Protein AF-A0A840W451-F1 (afdb_monomer_lite)

Secondary structure (DSSP, 8-state):
--S-GGGEEEEE-SS-TTS-EEEEEHHHHHHHHHS---

Organism: NCBI:txid1839617

Radius of gyration: 11.7 Å; chains: 1; bounding box: 23×26×26 Å

Structure (mmCIF, N/CA/C/O backbone):
data_AF-A0A840W451-F1
#
_entry.id   AF-A0A840W451-F1
#
loop_
_atom_site.group_PDB
_atom_site.id
_atom_site.type_symbol
_atom_site.label_atom_id
_atom_site.label_alt_id
_atom_site.label_comp_id
_atom_site.label_asym_id
_atom_site.label_entity_id
_atom_site.label_seq_id
_atom_site.pdbx_PDB_ins_code
_atom_site.Cartn_x
_atom_site.Cartn_y
_atom_site.Cartn_z
_atom_site.occupancy
_atom_site.B_iso_or_equiv
_atom_site.auth_seq_id
_atom_site.auth_comp_id
_atom_site.auth_asym_id
_atom_site.auth_atom_id
_atom_site.pdbx_PDB_model_num
ATOM 1 N N . MET A 1 1 ? -12.504 -10.952 5.691 1.00 48.62 1 MET A N 1
ATOM 2 C CA . MET A 1 1 ? -11.268 -10.820 4.889 1.00 48.62 1 MET A CA 1
ATOM 3 C C . MET A 1 1 ? -11.632 -10.152 3.574 1.00 48.62 1 MET A C 1
ATOM 5 O O . MET A 1 1 ? -12.603 -10.584 2.968 1.00 48.62 1 MET A O 1
ATOM 9 N N . ALA A 1 2 ? -10.933 -9.088 3.172 1.00 49.81 2 ALA A N 1
ATOM 10 C CA . ALA A 1 2 ? -11.151 -8.451 1.872 1.00 49.81 2 ALA A CA 1
ATOM 11 C C . ALA A 1 2 ? -10.436 -9.268 0.786 1.00 49.81 2 ALA A C 1
ATOM 13 O O . ALA A 1 2 ? -9.262 -9.584 0.939 1.00 49.81 2 ALA A O 1
ATOM 14 N N . THR A 1 3 ? -11.137 -9.648 -0.278 1.00 53.78 3 THR A N 1
ATOM 15 C CA . THR A 1 3 ? -10.625 -10.535 -1.340 1.00 53.78 3 THR A CA 1
ATOM 16 C C . THR A 1 3 ? -10.135 -9.780 -2.583 1.00 53.78 3 THR A C 1
ATOM 18 O O . THR A 1 3 ? -9.628 -10.410 -3.503 1.00 53.78 3 THR A O 1
ATOM 21 N N . ASN A 1 4 ? -10.217 -8.442 -2.609 1.00 56.97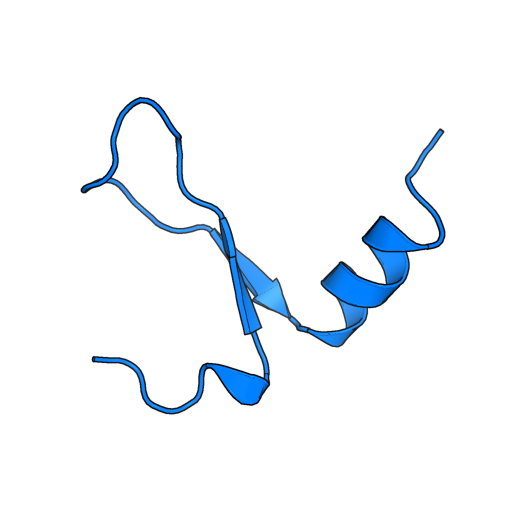 4 ASN A N 1
ATOM 22 C CA . ASN A 1 4 ? -9.778 -7.599 -3.735 1.00 56.97 4 ASN A CA 1
ATOM 23 C C . ASN A 1 4 ? -8.346 -7.035 -3.587 1.00 56.97 4 ASN A C 1
ATOM 25 O O . ASN A 1 4 ? -7.959 -6.115 -4.303 1.00 56.97 4 ASN A O 1
ATOM 29 N N . LEU A 1 5 ? -7.551 -7.569 -2.655 1.00 57.50 5 LEU A N 1
ATOM 30 C CA . LEU A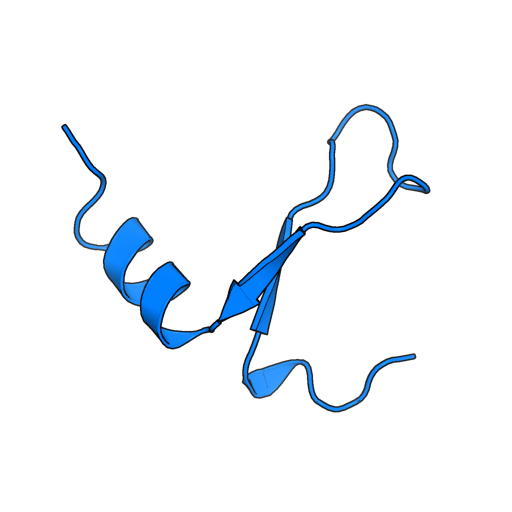 1 5 ? -6.222 -7.052 -2.286 1.00 57.50 5 LEU A CA 1
ATOM 31 C C . LEU A 1 5 ? -5.181 -7.054 -3.423 1.00 57.50 5 LEU A C 1
ATOM 33 O O . LEU A 1 5 ? -4.095 -6.522 -3.232 1.00 57.50 5 LEU A O 1
ATOM 37 N N . GLY A 1 6 ? -5.484 -7.615 -4.597 1.00 65.81 6 GLY A N 1
ATOM 38 C CA . GLY A 1 6 ? -4.615 -7.490 -5.772 1.00 65.81 6 GLY A CA 1
ATOM 39 C C . GLY A 1 6 ? -4.450 -6.047 -6.270 1.00 65.81 6 GLY A C 1
ATOM 40 O O . GLY A 1 6 ? -3.420 -5.734 -6.864 1.00 65.81 6 GLY A O 1
ATOM 41 N N . ASP A 1 7 ? -5.420 -5.170 -5.981 1.00 84.56 7 ASP A N 1
ATOM 42 C CA . ASP A 1 7 ? -5.479 -3.810 -6.538 1.00 84.56 7 ASP A CA 1
ATOM 43 C C . ASP A 1 7 ? -5.147 -2.698 -5.529 1.00 84.56 7 ASP A C 1
ATOM 45 O O . ASP A 1 7 ? -5.155 -1.518 -5.888 1.00 84.56 7 ASP A O 1
ATOM 49 N N . VAL A 1 8 ? -4.846 -3.038 -4.269 1.00 90.00 8 VAL A N 1
ATOM 50 C CA . VAL A 1 8 ? -4.605 -2.050 -3.205 1.00 90.00 8 VAL A CA 1
ATOM 51 C C . VAL A 1 8 ? -3.505 -2.465 -2.229 1.00 90.00 8 VAL A C 1
ATOM 53 O O . VAL A 1 8 ? -3.279 -3.647 -1.979 1.00 90.00 8 VAL A O 1
ATOM 56 N N . VAL A 1 9 ? -2.855 -1.473 -1.622 1.00 91.69 9 VAL A N 1
ATOM 57 C CA . VAL A 1 9 ? -1.846 -1.629 -0.569 1.00 91.69 9 VAL A CA 1
ATOM 58 C C . VAL A 1 9 ? -2.363 -0.991 0.718 1.00 91.69 9 VAL A C 1
ATOM 60 O O . VAL A 1 9 ? -2.751 0.176 0.730 1.00 91.69 9 VAL A O 1
ATOM 63 N N . GLY A 1 10 ? -2.385 -1.762 1.807 1.00 91.75 10 GLY A N 1
ATOM 64 C CA . GLY A 1 10 ? -2.762 -1.273 3.133 1.00 91.75 10 GLY A CA 1
ATOM 65 C C . GLY A 1 10 ? -1.550 -0.778 3.920 1.00 91.75 10 GLY A C 1
ATOM 66 O O . GLY A 1 10 ? -0.594 -1.529 4.103 1.00 91.75 10 GLY A O 1
ATOM 67 N N . VAL A 1 11 ? -1.609 0.454 4.424 1.00 92.25 11 VAL A N 1
ATOM 68 C CA . VAL A 1 11 ? -0.608 1.043 5.324 1.00 92.25 11 VAL A CA 1
ATOM 69 C C . VAL A 1 11 ? -1.198 1.107 6.730 1.00 92.25 11 VAL A C 1
ATOM 71 O O . VAL A 1 11 ? -2.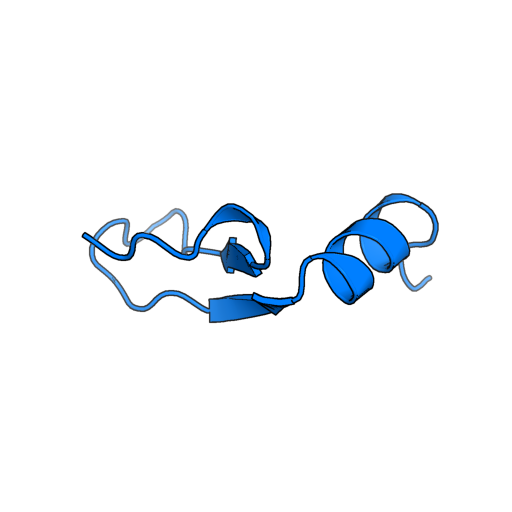263 1.688 6.938 1.00 92.25 11 VAL A O 1
ATOM 74 N N . ARG A 1 12 ? -0.512 0.480 7.687 1.00 93.44 12 ARG A N 1
ATOM 75 C CA . ARG A 1 12 ? -0.879 0.458 9.109 1.00 93.44 12 ARG A CA 1
ATOM 76 C C . ARG A 1 12 ? 0.107 1.280 9.919 1.00 93.44 12 ARG A C 1
ATOM 78 O O . ARG A 1 12 ? 1.288 1.335 9.571 1.00 93.44 12 ARG A O 1
ATOM 85 N N . ASP A 1 13 ? -0.369 1.850 11.020 1.00 91.56 13 ASP A N 1
ATOM 86 C CA . ASP A 1 13 ? 0.538 2.310 12.063 1.00 91.56 13 ASP A CA 1
ATOM 87 C C . ASP A 1 13 ? 1.276 1.103 12.662 1.00 91.56 13 ASP A C 1
ATOM 89 O O . ASP A 1 13 ? 0.679 0.085 13.006 1.00 91.56 13 ASP A O 1
ATOM 93 N N . SER A 1 14 ? 2.599 1.210 12.782 1.00 93.25 14 SER A N 1
ATOM 94 C CA . SER A 1 14 ? 3.418 0.154 13.385 1.00 93.25 14 SER A CA 1
ATOM 95 C C . SER A 1 14 ? 3.180 0.004 14.888 1.00 93.25 14 SER A C 1
ATOM 97 O O . SER A 1 14 ? 3.508 -1.040 15.453 1.00 93.25 14 SER A O 1
ATOM 99 N N . LYS A 1 15 ? 2.672 1.054 15.548 1.00 93.94 15 LYS A N 1
ATOM 100 C CA . LYS A 1 15 ? 2.468 1.084 17.002 1.00 93.94 15 LYS A CA 1
ATOM 101 C C . LYS A 1 15 ? 1.092 0.595 17.432 1.00 93.94 15 LYS A C 1
ATOM 103 O O . LYS A 1 15 ? 0.945 0.221 18.592 1.00 93.94 15 LYS A O 1
ATOM 108 N N . ASP A 1 16 ? 0.143 0.542 16.508 1.00 95.38 16 ASP A N 1
ATOM 109 C CA . ASP A 1 16 ? -1.193 0.007 16.728 1.00 95.38 16 ASP A CA 1
ATOM 110 C C . ASP A 1 16 ? -1.577 -0.933 15.569 1.00 95.38 16 ASP A C 1
ATOM 112 O O . ASP A 1 16 ? -2.164 -0.497 14.573 1.00 95.38 16 ASP A O 1
ATOM 116 N N . PRO A 1 17 ? -1.220 -2.230 15.654 1.00 90.38 17 PRO A N 1
ATOM 117 C CA . PRO A 1 17 ? -1.490 -3.186 14.581 1.00 90.38 17 PRO A CA 1
ATOM 118 C C . PRO A 1 17 ? -2.991 -3.416 14.345 1.00 90.38 17 PRO A C 1
ATOM 120 O O . PRO A 1 17 ? -3.377 -3.767 13.222 1.00 90.38 17 PRO A O 1
ATOM 123 N N . ASP A 1 18 ? -3.821 -3.182 15.365 1.00 94.75 18 ASP A N 1
ATOM 124 C CA . ASP A 1 18 ? -5.277 -3.351 15.323 1.00 94.75 18 ASP A CA 1
ATOM 125 C C . ASP A 1 18 ? -6.013 -2.063 14.914 1.00 94.75 18 ASP A C 1
ATOM 127 O O . ASP A 1 18 ? -7.223 -2.082 14.668 1.00 94.75 18 ASP A O 1
ATOM 131 N N . GLY A 1 19 ? -5.278 -0.958 14.777 1.00 92.50 19 GLY A N 1
ATOM 132 C CA . GLY A 1 19 ? -5.796 0.338 14.374 1.00 92.50 19 GLY A CA 1
ATOM 133 C C . GLY A 1 19 ? -6.247 0.426 12.905 1.00 92.50 19 GLY A C 1
ATOM 134 O O . GLY A 1 19 ? -6.149 -0.531 12.121 1.00 92.50 19 GLY A O 1
ATOM 135 N N . PRO A 1 20 ? -6.762 1.602 12.498 1.00 93.88 20 PRO A N 1
ATOM 136 C CA . PRO A 1 20 ? -7.228 1.853 11.137 1.00 93.88 20 PRO A CA 1
ATOM 137 C C . PRO A 1 20 ? -6.144 1.648 10.066 1.00 93.88 20 PRO A C 1
ATOM 139 O O . PRO A 1 20 ? -4.959 1.886 10.291 1.00 93.88 20 PRO A O 1
ATOM 142 N N . VAL A 1 21 ? -6.573 1.261 8.861 1.00 93.69 21 VAL A N 1
ATOM 143 C CA . VAL A 1 21 ? -5.699 1.058 7.693 1.00 93.69 21 VAL A CA 1
ATOM 144 C C . VAL A 1 21 ? -5.951 2.154 6.668 1.00 93.69 21 VAL A C 1
ATOM 146 O O . VAL A 1 21 ? -7.090 2.337 6.234 1.00 93.69 21 VAL A O 1
ATOM 149 N N . LEU A 1 22 ? -4.891 2.826 6.217 1.00 92.81 22 LEU A N 1
ATOM 150 C CA . LEU A 1 22 ? -4.950 3.650 5.012 1.00 92.81 22 LEU A CA 1
ATOM 151 C C . LEU A 1 22 ? -4.818 2.748 3.781 1.00 92.81 22 LEU A C 1
ATOM 153 O O . LEU A 1 22 ? -3.893 1.943 3.697 1.00 92.81 22 LEU A O 1
ATOM 157 N N . VAL A 1 23 ? -5.724 2.890 2.817 1.00 93.81 23 VAL A N 1
ATOM 158 C CA . VAL A 1 23 ? -5.708 2.116 1.570 1.00 93.81 23 VAL A CA 1
ATOM 159 C C . VAL A 1 23 ? -5.194 2.994 0.436 1.00 93.81 23 VAL A C 1
ATOM 161 O O . VAL A 1 23 ? -5.740 4.066 0.185 1.00 93.81 23 VAL A O 1
ATOM 164 N N . VAL A 1 24 ? -4.156 2.524 -0.250 1.00 93.12 24 VAL A N 1
ATOM 165 C CA . VAL A 1 24 ? -3.564 3.166 -1.429 1.00 93.12 24 VAL A CA 1
ATOM 166 C C . VAL A 1 24 ? -3.816 2.270 -2.634 1.00 93.12 24 VAL A C 1
ATOM 168 O O . VAL A 1 24 ? -3.662 1.052 -2.536 1.00 93.12 24 VAL A O 1
ATOM 171 N N . ASP A 1 25 ? -4.202 2.836 -3.774 1.00 93.19 25 ASP A N 1
ATOM 172 C CA . ASP A 1 25 ? -4.329 2.048 -4.999 1.00 93.19 25 ASP A CA 1
ATOM 173 C C . ASP A 1 25 ? -2.955 1.522 -5.464 1.00 93.19 25 ASP A C 1
ATOM 175 O O . ASP A 1 25 ? -1.907 2.147 -5.257 1.00 93.19 25 ASP A O 1
ATOM 179 N N . ALA A 1 26 ? -2.941 0.344 -6.089 1.00 91.31 26 ALA A N 1
ATOM 180 C CA . ALA A 1 26 ? -1.696 -0.314 -6.478 1.00 91.31 26 ALA A CA 1
ATOM 181 C C . ALA A 1 26 ? -0.866 0.495 -7.494 1.00 91.31 26 ALA A C 1
ATOM 183 O O . ALA A 1 26 ? 0.362 0.365 -7.511 1.00 91.31 26 ALA A O 1
ATOM 184 N N . TYR A 1 27 ? -1.499 1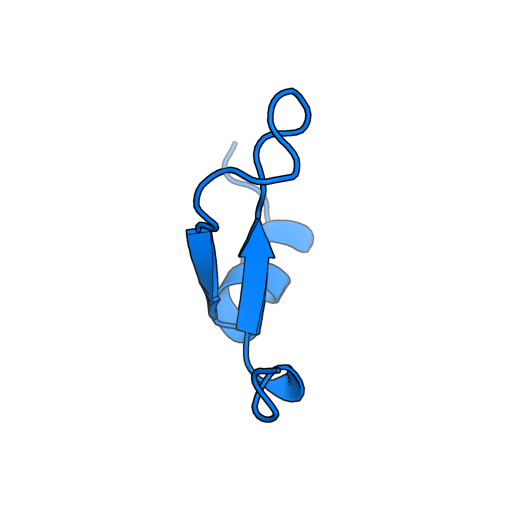.321 -8.336 1.00 91.50 27 TYR A N 1
ATOM 185 C CA . TYR A 1 27 ? -0.790 2.158 -9.306 1.00 91.50 27 TYR A CA 1
ATOM 186 C C . TYR A 1 27 ? -0.017 3.281 -8.605 1.00 91.50 27 TYR A C 1
ATOM 188 O O . TYR A 1 27 ? 1.193 3.410 -8.811 1.00 91.50 27 TYR A O 1
ATOM 196 N N . SER A 1 28 ? -0.672 4.025 -7.714 1.00 92.69 28 SER A N 1
ATOM 197 C CA . SER A 1 28 ? -0.053 5.096 -6.932 1.00 92.69 28 SER A CA 1
ATOM 198 C C . SER A 1 28 ? 1.073 4.577 -6.039 1.00 92.69 28 SER A C 1
ATOM 200 O O . SER A 1 28 ? 2.127 5.210 -5.964 1.00 92.69 28 SER A O 1
ATOM 202 N N . TRP A 1 29 ? 0.912 3.400 -5.419 1.00 93.12 29 TRP A N 1
ATOM 203 C CA . TRP A 1 29 ? 1.991 2.780 -4.638 1.00 93.12 29 TRP A CA 1
ATOM 204 C C . TRP A 1 29 ? 3.220 2.461 -5.498 1.00 93.12 29 TRP A C 1
ATOM 206 O O . TRP A 1 29 ? 4.342 2.812 -5.132 1.00 93.12 29 TRP A O 1
ATOM 216 N N . ARG A 1 30 ? 3.022 1.834 -6.667 1.00 92.38 30 ARG A N 1
ATOM 217 C CA . ARG A 1 30 ? 4.124 1.532 -7.596 1.00 92.38 30 ARG A CA 1
ATOM 218 C C . ARG A 1 30 ? 4.845 2.803 -8.036 1.00 92.38 30 ARG A C 1
ATOM 220 O O . ARG A 1 30 ? 6.07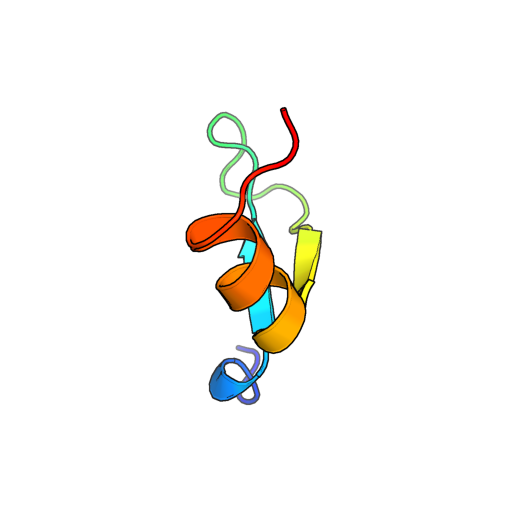2 2.805 -8.060 1.00 92.38 30 ARG A O 1
ATOM 227 N N . PHE A 1 31 ? 4.103 3.869 -8.343 1.00 94.56 31 PHE A N 1
ATOM 228 C CA . PHE A 1 31 ? 4.680 5.155 -8.732 1.00 94.56 31 PHE A CA 1
ATOM 229 C C . PHE A 1 31 ? 5.516 5.777 -7.602 1.00 94.56 31 PHE A C 1
ATOM 231 O O . PHE A 1 31 ? 6.655 6.175 -7.835 1.00 94.56 31 PHE A O 1
ATOM 238 N N . PHE A 1 32 ? 4.999 5.785 -6.370 1.00 92.94 32 PHE A N 1
ATOM 239 C CA . PHE A 1 32 ? 5.724 6.274 -5.194 1.00 92.94 32 PHE A CA 1
ATOM 240 C C . PHE A 1 32 ? 7.044 5.525 -4.958 1.00 92.94 32 PHE A C 1
ATOM 242 O O . PHE A 1 32 ? 8.066 6.157 -4.712 1.00 92.94 32 PHE A O 1
ATOM 249 N N . VAL A 1 33 ? 7.048 4.190 -5.065 1.00 93.38 33 VAL A N 1
ATOM 250 C CA . VAL A 1 33 ? 8.250 3.370 -4.821 1.00 93.38 33 VAL A CA 1
ATOM 251 C C . VAL A 1 33 ? 9.364 3.664 -5.830 1.00 93.38 33 VAL A C 1
ATOM 253 O O . VAL A 1 33 ? 10.535 3.682 -5.455 1.00 93.38 33 VAL A O 1
ATOM 256 N N . VAL A 1 34 ? 9.023 3.894 -7.103 1.00 96.62 34 VAL A N 1
ATOM 257 C CA . VAL A 1 34 ? 10.025 4.159 -8.154 1.00 96.62 34 VAL A CA 1
ATOM 258 C C . VAL A 1 34 ? 10.418 5.633 -8.256 1.00 96.62 34 VAL A C 1
ATOM 260 O O . VAL A 1 34 ? 11.489 5.940 -8.778 1.00 96.62 34 VAL A O 1
ATOM 263 N N . ALA A 1 35 ? 9.572 6.543 -7.770 1.00 94.75 35 ALA A N 1
ATOM 264 C CA . ALA A 1 35 ? 9.802 7.982 -7.799 1.00 94.75 3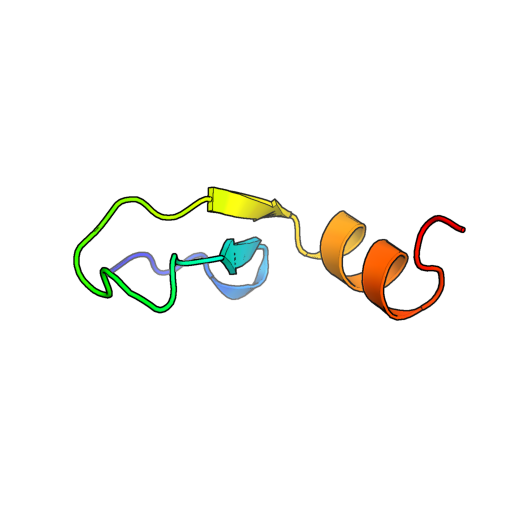5 ALA A CA 1
ATOM 265 C C . ALA A 1 35 ? 9.246 8.664 -6.533 1.00 94.75 35 ALA A C 1
ATOM 267 O O . ALA A 1 35 ? 8.225 9.358 -6.601 1.00 94.75 35 ALA A O 1
ATOM 268 N N . PRO A 1 36 ? 9.910 8.503 -5.374 1.00 88.88 36 PRO A N 1
ATOM 269 C CA . PRO A 1 36 ? 9.481 9.167 -4.153 1.00 88.88 36 PRO A CA 1
ATOM 270 C C . PRO A 1 36 ? 9.528 10.694 -4.329 1.00 88.88 36 PRO A C 1
ATOM 272 O O . PRO A 1 36 ? 10.468 11.203 -4.955 1.00 88.88 36 PRO A O 1
ATOM 275 N N . PRO A 1 37 ? 8.553 11.441 -3.779 1.00 83.06 37 PRO A N 1
ATOM 276 C CA . PRO A 1 37 ? 8.657 12.890 -3.661 1.00 83.06 37 PRO A CA 1
ATOM 277 C C . PRO A 1 37 ? 9.988 13.270 -3.001 1.00 83.06 37 PRO A C 1
ATOM 279 O O . PRO A 1 37 ? 10.433 12.590 -2.075 1.00 83.06 37 PRO A O 1
ATOM 282 N N . ARG A 1 38 ? 10.624 14.328 -3.509 1.00 83.50 38 ARG A N 1
ATOM 283 C CA . ARG A 1 38 ? 11.868 14.865 -2.944 1.00 83.50 38 ARG A CA 1
ATOM 284 C C . ARG A 1 38 ? 11.585 15.761 -1.751 1.00 83.50 38 ARG A C 1
ATOM 286 O O . ARG A 1 38 ? 10.589 16.514 -1.836 1.00 83.50 38 ARG A O 1
#

Sequence (38 aa):
MATNLGDVVGVRDSKDPDGPVLVVDAYSWRFFVVAPPR

Foldseek 3Di:
DDPPCVFWDWDDDPVCPPDDTDIDTPVVVVCCVVDPDD

pLDDT: mean 86.24, std 13.83, range [48.62, 96.62]

InterPro domains:
  IPR007278 Domain of unknown function DUF397 [PF04149] (9-33)